Protein AF-A0A959V1V9-F1 (afdb_monomer)

Radius of gyration: 13.72 Å; Cα contacts (8 Å, |Δi|>4): 46; chains: 1; bounding box: 33×18×34 Å

Foldseek 3Di:
DCPCVVPQPPPDLNHDLVVQVVLVVQQVVCVVVVHPPRDDGQDADPNGHD

pLDDT: mean 88.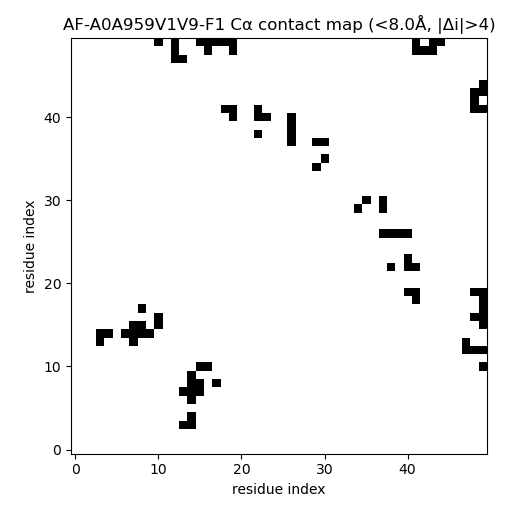08, std 8.87, range [59.66, 96.88]

Mean predicted aligned error: 4.94 Å

Secondary structure (DSSP, 8-state):
--HHHHSTTS--TTS--HHHHHHHHHHHHHHHTT-S-PPPPPPPBTTB--

Sequence (50 aa):
IGDYSENPFEGLGNDVPMLSLCRTIEIDLLQMLGEKDVPPPIEPKNGVLM

Solvent-accessible surface area (backbone atoms only — not comparable to full-atom values): 3147 Å² total; per-residue (Å²): 133,58,69,61,74,75,52,40,76,78,76,52,78,85,26,60,35,59,58,32,52,51,45,50,53,51,37,52,53,37,53,76,71,66,53,86,86,60,74,79,79,71,74,60,57,95,89,30,55,74

Structure (mmCIF, N/CA/C/O backbone):
data_AF-A0A959V1V9-F1
#
_entry.id   AF-A0A959V1V9-F1
#
loop_
_atom_site.group_PDB
_atom_site.id
_atom_site.type_symbol
_atom_site.label_atom_id
_atom_site.label_alt_id
_atom_site.label_comp_id
_atom_site.label_asym_id
_atom_site.label_entity_id
_a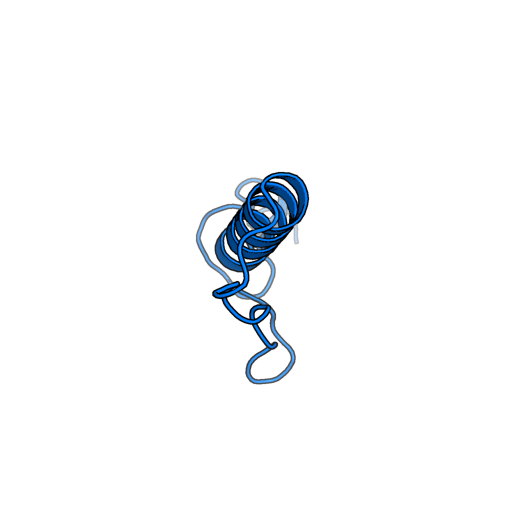tom_site.label_seq_id
_atom_site.pdbx_PDB_ins_code
_atom_site.Cartn_x
_atom_site.Cartn_y
_atom_site.Cartn_z
_atom_site.occupancy
_atom_site.B_iso_or_equiv
_atom_site.auth_seq_id
_atom_site.auth_comp_id
_atom_site.auth_asym_id
_atom_site.auth_atom_id
_atom_site.pdbx_PDB_model_num
ATOM 1 N N . ILE A 1 1 ? 17.888 0.316 -18.613 1.00 59.66 1 ILE A N 1
ATOM 2 C CA . ILE A 1 1 ? 17.843 -0.385 -17.302 1.00 59.66 1 ILE A CA 1
ATOM 3 C C . ILE A 1 1 ? 17.980 0.590 -16.125 1.00 59.66 1 ILE A C 1
ATOM 5 O O . ILE A 1 1 ? 17.496 0.242 -15.063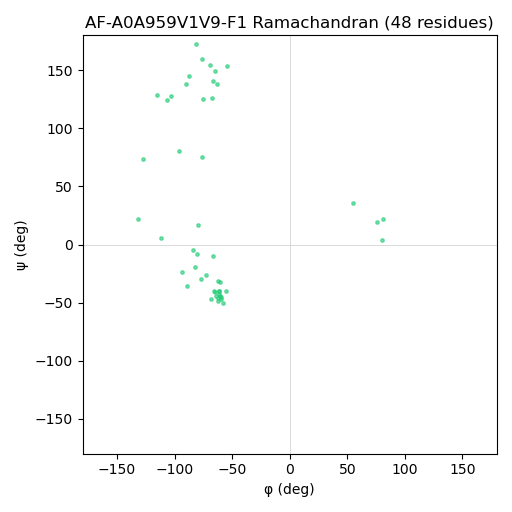 1.00 59.66 1 ILE A O 1
ATOM 9 N N . GLY A 1 2 ? 18.537 1.801 -16.297 1.00 65.62 2 GLY A N 1
ATOM 10 C CA . GLY A 1 2 ? 18.586 2.822 -15.235 1.00 65.62 2 GLY A CA 1
ATOM 11 C C . GLY A 1 2 ? 17.379 3.767 -15.177 1.00 65.62 2 GLY A C 1
ATOM 12 O O . GLY A 1 2 ? 16.932 4.079 -14.084 1.00 65.62 2 GLY A O 1
ATOM 13 N N . ASP A 1 3 ? 16.804 4.143 -16.323 1.00 66.69 3 ASP A N 1
ATOM 14 C CA . ASP A 1 3 ? 15.835 5.253 -16.419 1.00 66.69 3 ASP A CA 1
ATOM 15 C C . ASP A 1 3 ? 14.627 5.123 -15.480 1.00 66.69 3 ASP A C 1
ATOM 17 O O . ASP A 1 3 ? 14.227 6.090 -14.838 1.00 66.69 3 ASP A O 1
ATOM 21 N N . TYR A 1 4 ? 14.086 3.912 -15.329 1.00 66.81 4 TYR A N 1
ATOM 22 C CA . TYR A 1 4 ? 12.946 3.677 -14.442 1.00 66.81 4 TYR A CA 1
ATOM 23 C C . TYR A 1 4 ? 13.295 3.721 -12.947 1.00 66.81 4 TYR A C 1
ATOM 25 O O . TYR A 1 4 ? 12.442 4.000 -12.115 1.00 66.81 4 TYR A O 1
ATOM 33 N N . SER A 1 5 ? 14.545 3.428 -12.580 1.00 70.81 5 SER A N 1
ATOM 34 C CA . SER A 1 5 ? 15.002 3.566 -11.192 1.00 70.81 5 SER A CA 1
ATOM 35 C C . SER A 1 5 ? 15.385 5.004 -10.852 1.00 70.81 5 SER A C 1
ATOM 37 O O . SER A 1 5 ? 15.440 5.347 -9.674 1.00 70.81 5 SER A O 1
ATOM 39 N N . GLU A 1 6 ? 15.648 5.839 -11.860 1.00 82.56 6 GLU A N 1
ATOM 40 C CA . GLU A 1 6 ? 15.939 7.261 -11.666 1.00 82.56 6 GLU A CA 1
ATOM 41 C C . GLU A 1 6 ? 14.669 8.075 -11.377 1.00 82.56 6 GLU A C 1
ATOM 43 O O . GLU A 1 6 ? 14.740 9.036 -10.612 1.00 82.56 6 GLU A O 1
ATOM 48 N N . ASN A 1 7 ? 13.507 7.654 -11.897 1.00 84.31 7 ASN A N 1
ATOM 49 C CA . ASN A 1 7 ? 12.214 8.310 -11.664 1.00 84.31 7 ASN A CA 1
ATOM 50 C C . ASN A 1 7 ? 11.147 7.316 -11.160 1.00 84.31 7 ASN A C 1
ATOM 52 O O . ASN A 1 7 ? 10.220 6.975 -11.885 1.00 84.31 7 ASN A O 1
ATOM 56 N N . PRO A 1 8 ? 11.225 6.860 -9.898 1.00 83.19 8 PRO A N 1
ATOM 57 C CA . PRO A 1 8 ? 10.419 5.742 -9.397 1.00 83.19 8 PRO A CA 1
ATOM 58 C C . PRO A 1 8 ? 8.968 6.109 -9.021 1.00 83.19 8 PRO A C 1
ATOM 60 O O . PRO A 1 8 ? 8.329 5.373 -8.270 1.00 83.19 8 PRO A O 1
ATOM 63 N N . PHE A 1 9 ? 8.459 7.260 -9.473 1.00 86.94 9 PHE A N 1
ATOM 64 C CA . PHE A 1 9 ? 7.148 7.809 -9.094 1.00 86.94 9 PHE A CA 1
ATOM 65 C C . PHE A 1 9 ? 6.321 8.262 -10.307 1.00 86.94 9 PHE A C 1
ATOM 67 O O . PHE A 1 9 ? 5.425 9.096 -10.171 1.00 86.94 9 PHE A O 1
ATOM 74 N N . GLU A 1 10 ? 6.617 7.742 -11.497 1.00 85.69 10 GLU A N 1
ATOM 75 C CA . GLU A 1 10 ? 5.902 8.075 -12.735 1.00 85.69 10 GLU A CA 1
ATOM 76 C C . GLU A 1 10 ? 4.616 7.249 -12.923 1.00 85.69 10 GLU A C 1
ATOM 78 O O . GLU A 1 10 ? 3.827 7.512 -13.831 1.00 85.69 10 GLU A O 1
ATOM 83 N N . GLY A 1 11 ? 4.359 6.287 -12.032 1.00 80.06 11 GLY A N 1
ATOM 84 C CA . GLY A 1 11 ? 3.167 5.438 -12.053 1.00 80.06 11 GLY A CA 1
ATOM 85 C C . GLY A 1 11 ? 3.273 4.275 -13.039 1.00 80.06 11 GLY A C 1
ATOM 86 O O . GLY A 1 11 ? 2.254 3.738 -13.479 1.00 80.06 11 GLY A O 1
ATOM 87 N N . LEU A 1 12 ? 4.493 3.891 -13.409 1.00 83.00 12 LEU A N 1
ATOM 88 C CA . LEU A 1 12 ? 4.764 2.713 -14.220 1.00 83.00 12 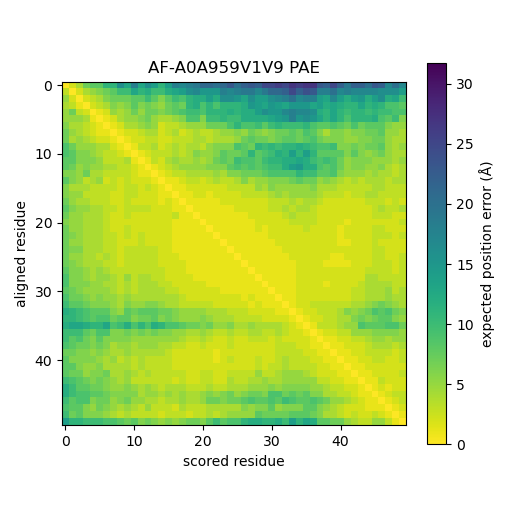LEU A CA 1
ATOM 89 C C . LEU A 1 12 ? 4.645 1.438 -13.378 1.00 83.00 12 LEU A C 1
ATOM 91 O O . LEU A 1 12 ? 4.747 1.451 -12.157 1.00 83.00 12 LEU A O 1
ATOM 95 N N . GLY A 1 13 ? 4.448 0.291 -14.030 1.00 82.12 13 GLY A N 1
ATOM 96 C CA . GLY A 1 13 ? 4.221 -0.974 -13.317 1.00 82.12 13 GLY A CA 1
ATOM 97 C C . GLY A 1 13 ? 5.417 -1.492 -12.505 1.00 82.12 13 GLY A C 1
ATOM 98 O O . GLY A 1 13 ? 5.289 -2.452 -11.753 1.00 82.12 13 GLY A O 1
ATOM 99 N N . ASN A 1 14 ? 6.584 -0.884 -12.676 1.00 82.75 14 ASN A N 1
ATOM 100 C CA . ASN A 1 14 ? 7.818 -1.175 -11.955 1.00 82.75 14 ASN A CA 1
ATOM 101 C C . ASN A 1 14 ? 8.238 -0.033 -11.014 1.00 82.75 14 ASN A C 1
ATOM 103 O O . ASN A 1 14 ? 9.319 -0.105 -10.429 1.00 82.75 14 ASN A O 1
ATOM 107 N N . ASP A 1 15 ? 7.398 0.993 -10.883 1.00 86.94 15 ASP A N 1
ATOM 108 C CA . ASP A 1 15 ? 7.596 2.106 -9.963 1.00 86.94 15 ASP A CA 1
ATOM 109 C C . ASP A 1 15 ? 7.149 1.737 -8.548 1.00 86.94 15 ASP A C 1
ATOM 111 O O . ASP A 1 15 ? 6.564 0.680 -8.293 1.00 86.94 15 ASP A O 1
ATOM 115 N N . VAL A 1 16 ? 7.430 2.626 -7.596 1.00 88.38 16 VAL A N 1
ATOM 116 C CA . VAL A 1 16 ? 6.975 2.448 -6.220 1.00 88.38 16 VAL A CA 1
ATOM 117 C C . VAL A 1 16 ? 5.446 2.566 -6.187 1.00 88.38 16 VAL A C 1
ATOM 119 O O . VAL A 1 16 ? 4.912 3.592 -6.618 1.00 88.38 16 VAL A O 1
ATOM 122 N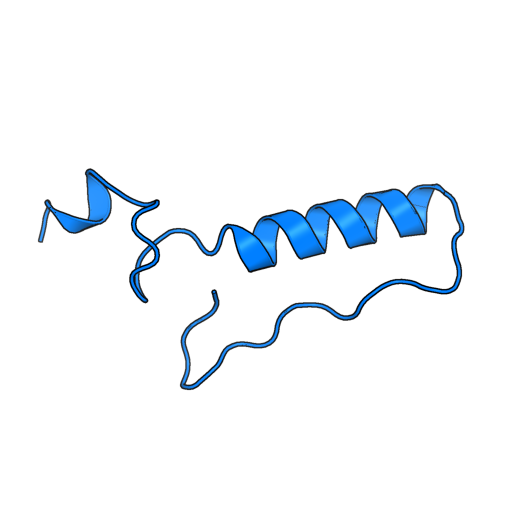 N . PRO A 1 17 ? 4.726 1.573 -5.629 1.00 91.25 17 PRO A N 1
ATOM 123 C CA . PRO A 1 17 ? 3.270 1.585 -5.556 1.00 91.25 17 PRO A CA 1
ATOM 124 C C . PRO A 1 17 ? 2.799 2.539 -4.454 1.00 91.25 17 PRO A C 1
ATOM 126 O O . PRO A 1 17 ? 2.430 2.137 -3.346 1.00 91.25 17 PRO A O 1
ATOM 129 N N . MET A 1 18 ? 2.877 3.840 -4.736 1.00 92.31 18 MET A N 1
ATOM 130 C CA . MET A 1 18 ? 2.556 4.903 -3.786 1.00 92.31 18 MET A CA 1
ATOM 131 C C . MET A 1 18 ? 1.103 4.833 -3.319 1.00 92.31 18 MET A C 1
ATOM 133 O O . MET A 1 18 ? 0.827 5.154 -2.164 1.00 92.31 18 MET A O 1
ATOM 137 N N . LEU A 1 19 ? 0.177 4.379 -4.170 1.00 90.88 19 LEU A N 1
ATOM 138 C CA . LEU A 1 19 ? -1.222 4.235 -3.778 1.00 90.88 19 LEU A CA 1
ATOM 139 C C . LEU A 1 19 ? -1.377 3.117 -2.744 1.00 90.88 19 LEU A C 1
ATOM 141 O O . LEU A 1 19 ? -2.009 3.333 -1.707 1.00 90.88 19 LEU A O 1
ATOM 145 N N . SER A 1 20 ? -0.765 1.954 -2.983 1.00 93.69 20 SER A N 1
ATOM 146 C CA . SER A 1 20 ? -0.746 0.871 -1.999 1.00 93.69 20 SER A CA 1
ATOM 147 C C . SER A 1 20 ? -0.046 1.274 -0.701 1.00 93.69 20 SER A C 1
ATOM 149 O O . SER A 1 20 ? -0.535 0.925 0.370 1.00 93.69 20 SER A O 1
ATOM 151 N N . LEU A 1 21 ? 1.06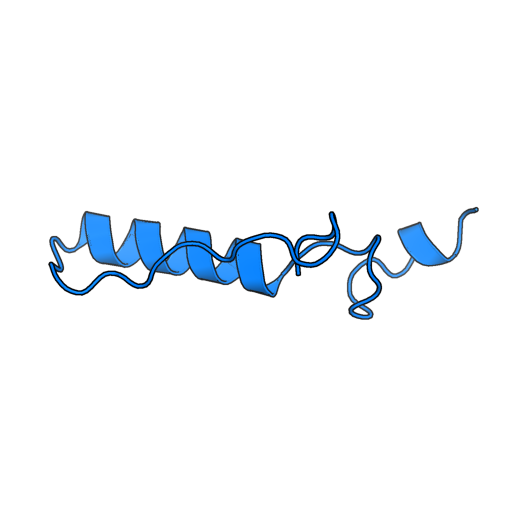8 2.013 -0.765 1.00 93.88 21 LEU A N 1
ATOM 152 C CA . LEU A 1 21 ? 1.781 2.480 0.428 1.00 93.88 21 LEU A CA 1
ATOM 153 C C . LEU A 1 21 ? 0.897 3.411 1.271 1.00 93.88 21 LEU A C 1
ATOM 155 O O . LEU A 1 21 ? 0.753 3.213 2.477 1.00 93.88 21 LEU A O 1
ATOM 159 N N . CYS A 1 22 ? 0.269 4.399 0.630 1.00 95.12 22 CYS A N 1
ATOM 160 C CA . CYS A 1 22 ? -0.651 5.314 1.294 1.00 95.12 22 CYS A CA 1
ATOM 161 C C . CYS A 1 22 ? -1.853 4.575 1.891 1.00 95.12 22 CYS A C 1
ATOM 163 O O . CYS A 1 22 ? -2.243 4.891 3.012 1.00 95.12 22 CYS A O 1
ATOM 165 N N . ARG A 1 23 ? -2.402 3.566 1.195 1.00 95.81 23 ARG A N 1
ATOM 166 C CA . ARG A 1 23 ? -3.487 2.728 1.728 1.00 95.81 23 ARG A CA 1
ATOM 167 C C . ARG A 1 23 ? -3.055 1.994 2.994 1.00 95.81 23 ARG A C 1
ATOM 169 O O . ARG A 1 23 ? -3.813 1.972 3.954 1.00 95.81 23 ARG A O 1
ATOM 176 N N . THR A 1 24 ? -1.857 1.415 3.018 1.00 95.88 24 THR A N 1
ATOM 177 C CA . THR A 1 24 ? -1.345 0.733 4.216 1.00 95.88 24 THR A CA 1
ATOM 178 C C . THR A 1 24 ? -1.202 1.703 5.386 1.00 95.88 24 THR A C 1
ATOM 180 O O . THR 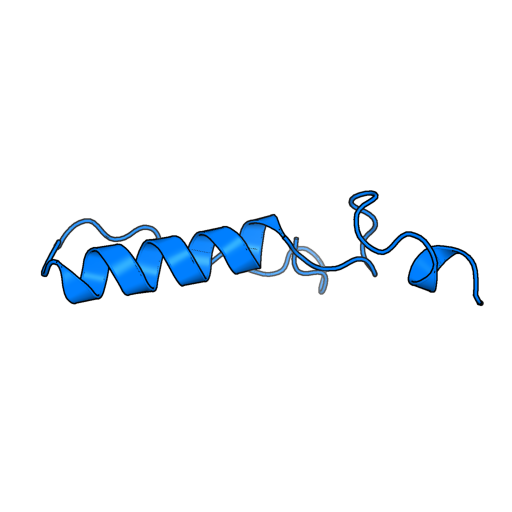A 1 24 ? -1.686 1.415 6.473 1.00 95.88 24 THR A O 1
ATOM 183 N N . ILE A 1 25 ? -0.622 2.885 5.154 1.00 96.12 25 ILE A N 1
ATOM 184 C CA . ILE A 1 25 ? -0.480 3.912 6.198 1.00 96.12 25 ILE A CA 1
ATOM 185 C C . ILE A 1 25 ? -1.857 4.366 6.707 1.00 96.12 25 ILE A C 1
ATOM 187 O O . ILE A 1 25 ? -2.053 4.514 7.909 1.00 96.12 25 ILE A O 1
ATOM 191 N N . GLU A 1 26 ? -2.825 4.571 5.813 1.00 96.44 26 GLU A N 1
ATOM 192 C CA . GLU A 1 26 ? -4.205 4.915 6.171 1.00 96.44 26 GLU A CA 1
ATOM 193 C C . GLU A 1 26 ? -4.848 3.832 7.050 1.00 96.44 26 GLU A C 1
ATOM 195 O O . GLU A 1 26 ? -5.430 4.150 8.087 1.00 96.44 26 GLU A O 1
ATOM 200 N N . ILE A 1 27 ? -4.702 2.560 6.669 1.00 96.25 27 ILE A N 1
ATOM 201 C CA . ILE A 1 27 ? -5.191 1.409 7.435 1.00 96.25 27 ILE A CA 1
ATOM 202 C C . ILE A 1 27 ? -4.583 1.400 8.837 1.00 96.25 27 ILE A C 1
ATOM 204 O O . ILE A 1 27 ? -5.326 1.313 9.815 1.00 96.25 27 ILE A O 1
ATOM 208 N N . ASP A 1 28 ? -3.260 1.529 8.940 1.00 96.56 28 ASP A N 1
ATOM 209 C CA . ASP A 1 28 ? -2.548 1.504 10.218 1.00 96.56 28 ASP A CA 1
ATOM 210 C C . ASP A 1 28 ? -3.035 2.631 11.138 1.00 96.56 28 ASP A C 1
ATOM 212 O O . ASP A 1 28 ? -3.347 2.400 12.308 1.00 96.56 28 ASP A O 1
ATOM 216 N N . LEU A 1 29 ? -3.181 3.848 10.605 1.00 96.88 29 LEU A N 1
ATOM 217 C CA . LEU A 1 29 ? -3.672 4.994 11.368 1.00 96.88 29 LEU A CA 1
ATOM 218 C C . LEU A 1 29 ? -5.118 4.798 11.847 1.00 96.88 29 LEU A C 1
ATOM 220 O O . LEU A 1 29 ? -5.414 5.071 13.010 1.00 96.88 29 LEU A O 1
ATOM 224 N N . LEU A 1 30 ? -6.013 4.296 10.993 1.00 96.44 30 LEU A N 1
ATOM 225 C CA . LEU A 1 30 ? -7.407 4.028 11.368 1.00 96.44 30 LEU A CA 1
ATOM 226 C C . LEU A 1 30 ? -7.507 2.917 12.423 1.00 96.44 30 LEU A C 1
ATOM 228 O O . LEU A 1 30 ? -8.261 3.044 13.389 1.00 96.44 30 LEU A O 1
ATOM 232 N N . GLN A 1 31 ? -6.697 1.864 12.298 1.00 95.00 31 GLN A N 1
ATOM 233 C CA . GLN A 1 31 ? -6.626 0.789 13.289 1.00 95.00 31 GLN A CA 1
ATOM 234 C C . GLN A 1 31 ? -6.094 1.283 14.639 1.00 95.00 31 GLN A C 1
ATOM 236 O O . GLN A 1 31 ? -6.639 0.912 15.679 1.00 95.00 31 GLN A O 1
ATOM 241 N N . MET A 1 32 ? -5.080 2.156 14.644 1.00 94.88 32 MET A N 1
ATOM 242 C CA . MET A 1 32 ? -4.569 2.790 15.867 1.00 94.88 32 MET A CA 1
ATOM 243 C C . MET A 1 32 ? -5.622 3.665 16.561 1.00 94.88 32 MET A C 1
ATOM 245 O O . MET A 1 32 ? -5.618 3.769 17.787 1.00 94.88 32 MET A O 1
ATOM 249 N N . LEU A 1 33 ? -6.534 4.271 15.794 1.00 96.00 33 LEU A N 1
ATOM 250 C CA . LEU A 1 33 ? -7.665 5.047 16.311 1.00 96.00 33 LEU A CA 1
ATOM 251 C C . LEU A 1 33 ? -8.852 4.170 16.755 1.00 96.00 33 LEU A C 1
ATOM 253 O O . LEU A 1 33 ? -9.783 4.676 17.380 1.00 96.00 33 LEU A O 1
ATOM 257 N N . GLY A 1 34 ? -8.814 2.860 16.490 1.00 93.62 34 GLY A N 1
ATOM 258 C CA . GLY A 1 34 ? -9.886 1.923 16.834 1.00 93.62 34 GLY A CA 1
ATOM 259 C C . GLY A 1 34 ? -11.104 2.007 15.910 1.00 93.62 34 GLY A C 1
ATOM 260 O O . GLY A 1 34 ? -12.190 1.556 16.289 1.00 93.62 34 GLY A O 1
ATOM 261 N N . GLU A 1 35 ? -10.937 2.579 14.717 1.00 93.50 35 GLU A N 1
ATOM 262 C CA . GLU A 1 35 ? -11.995 2.665 13.716 1.00 93.50 35 GLU A CA 1
ATOM 263 C C . GLU A 1 35 ? -12.368 1.274 13.194 1.00 93.50 35 GLU A C 1
ATOM 265 O O . GLU A 1 35 ? -11.522 0.397 13.005 1.00 93.50 35 GLU A O 1
ATOM 270 N N . LYS A 1 36 ? -13.668 1.055 12.975 1.00 87.62 36 LYS A N 1
ATOM 271 C CA . LYS A 1 36 ? -14.194 -0.232 12.482 1.00 87.62 36 LYS A CA 1
ATOM 272 C C . LYS A 1 36 ? -14.349 -0.267 10.968 1.00 87.62 36 LYS A C 1
ATOM 274 O O . LYS A 1 36 ? -14.380 -1.352 10.394 1.00 87.62 36 LYS A O 1
ATOM 279 N N . ASP A 1 37 ? -14.473 0.902 10.349 1.00 91.50 37 ASP A N 1
ATOM 280 C CA . ASP A 1 37 ? -14.599 1.055 8.903 1.00 91.50 37 ASP A CA 1
ATOM 281 C C . ASP A 1 37 ? -13.221 1.359 8.310 1.00 91.50 37 ASP A C 1
ATOM 283 O O . ASP A 1 37 ? -12.833 2.509 8.111 1.00 91.50 37 ASP A O 1
ATOM 287 N N . VAL A 1 38 ? -12.432 0.300 8.139 1.00 94.50 38 VAL A N 1
ATOM 288 C CA . VAL A 1 38 ? -11.068 0.378 7.615 1.00 94.50 38 VAL A CA 1
ATOM 289 C C . VAL A 1 38 ? -11.089 -0.078 6.156 1.00 94.50 38 VAL A C 1
ATOM 291 O O . VAL A 1 38 ? -11.602 -1.167 5.872 1.00 94.50 38 VAL A O 1
ATOM 294 N N . PRO A 1 39 ? -10.541 0.711 5.215 1.00 93.38 39 PRO A N 1
ATOM 295 C CA . PRO A 1 39 ? -10.532 0.328 3.813 1.00 93.38 39 PRO A CA 1
ATOM 296 C C . PRO A 1 39 ? -9.679 -0.932 3.597 1.00 93.38 39 PRO A C 1
ATOM 298 O O . PRO A 1 39 ? -8.696 -1.147 4.307 1.00 93.38 39 PRO A O 1
ATOM 301 N N . PRO A 1 40 ? -10.013 -1.777 2.608 1.00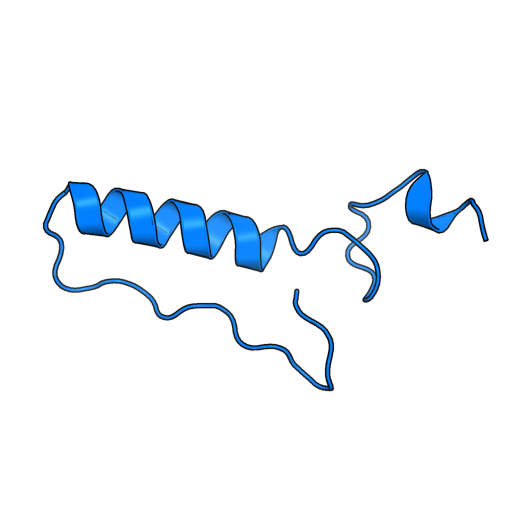 93.88 40 PRO A N 1
ATOM 302 C CA . PRO A 1 40 ? -9.208 -2.952 2.312 1.00 93.88 40 PRO A CA 1
ATOM 303 C C . PRO A 1 40 ? -7.848 -2.562 1.700 1.00 93.88 40 PRO A C 1
ATOM 305 O O . PRO A 1 40 ? -7.742 -1.513 1.048 1.00 93.88 40 PRO A O 1
ATOM 308 N N . PRO A 1 41 ? -6.816 -3.414 1.851 1.00 94.25 41 PRO A N 1
ATOM 309 C CA . PRO A 1 41 ? -5.557 -3.271 1.127 1.00 94.25 41 PRO A CA 1
ATOM 310 C C . PRO A 1 41 ? -5.766 -3.204 -0.391 1.00 94.25 41 PRO A C 1
ATOM 312 O O . PRO A 1 41 ? -6.741 -3.734 -0.930 1.00 94.25 41 PRO A O 1
ATOM 315 N N . ILE A 1 42 ? -4.839 -2.552 -1.094 1.00 93.88 42 ILE A N 1
ATOM 316 C CA . ILE A 1 42 ? -4.834 -2.576 -2.559 1.00 93.88 42 ILE A CA 1
ATOM 317 C C . ILE A 1 42 ? -4.303 -3.932 -3.021 1.00 93.88 42 ILE A C 1
ATOM 319 O O . ILE A 1 42 ? -3.206 -4.338 -2.652 1.00 93.88 42 ILE A O 1
ATOM 323 N N . GLU A 1 43 ? -5.085 -4.617 -3.851 1.00 93.38 43 GLU A N 1
ATOM 324 C CA . GLU A 1 43 ? -4.693 -5.892 -4.448 1.00 93.38 43 GLU A CA 1
ATOM 325 C C . GLU A 1 43 ? -3.910 -5.676 -5.755 1.00 93.38 43 GLU A C 1
ATOM 327 O O . GLU A 1 43 ? -4.248 -4.771 -6.536 1.00 93.38 43 GLU A O 1
ATOM 332 N N . PRO A 1 44 ? -2.909 -6.523 -6.058 1.00 90.25 44 PRO A N 1
ATOM 333 C CA . PRO A 1 44 ? -2.199 -6.468 -7.327 1.00 90.25 44 PRO A CA 1
ATOM 334 C C . PRO A 1 44 ? -3.140 -6.755 -8.500 1.00 90.25 44 PRO A C 1
ATOM 336 O O . PRO A 1 44 ? -3.930 -7.701 -8.482 1.00 90.25 44 PRO A O 1
ATOM 339 N N . LYS A 1 45 ? -3.004 -5.989 -9.581 1.00 88.31 45 LYS A N 1
ATOM 340 C CA . LYS A 1 45 ? -3.694 -6.235 -10.851 1.00 88.31 45 LYS A CA 1
ATOM 341 C 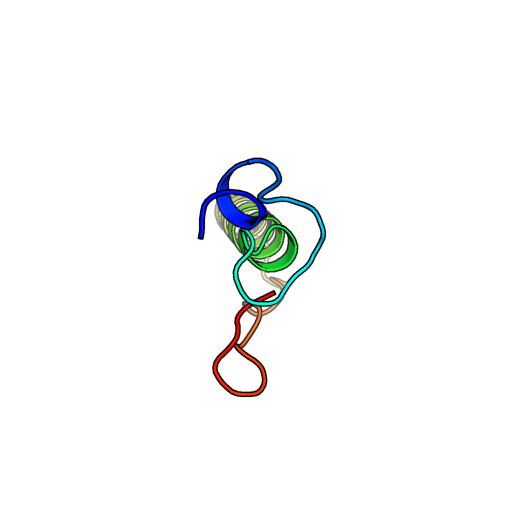C . LYS A 1 45 ? -2.693 -6.767 -11.862 1.00 88.31 45 LYS A C 1
ATOM 343 O O . LYS A 1 45 ? -1.680 -6.133 -12.131 1.00 88.31 45 LYS A O 1
ATOM 348 N N . ASN A 1 46 ? -2.975 -7.935 -12.438 1.00 86.75 46 ASN A N 1
ATOM 349 C CA . ASN A 1 46 ? -2.107 -8.586 -13.430 1.00 86.75 46 ASN A CA 1
ATOM 350 C C . ASN A 1 46 ? -0.657 -8.794 -12.941 1.00 86.75 46 ASN A C 1
ATOM 352 O O . ASN A 1 46 ? 0.286 -8.671 -13.717 1.00 86.75 46 ASN A O 1
ATOM 356 N N . GLY A 1 47 ? -0.479 -9.091 -11.648 1.00 85.56 47 GLY A N 1
ATOM 357 C CA . GLY A 1 47 ? 0.839 -9.288 -11.032 1.00 85.56 47 GLY A CA 1
ATOM 358 C C . GLY A 1 47 ? 1.586 -7.998 -10.675 1.00 85.56 47 GLY A C 1
ATOM 359 O O . GLY A 1 47 ? 2.709 -8.080 -10.192 1.00 85.56 47 GLY A O 1
ATOM 360 N N . VAL A 1 48 ? 0.968 -6.830 -10.878 1.00 85.62 48 VAL A N 1
ATOM 361 C CA . VAL A 1 48 ? 1.539 -5.516 -10.563 1.00 85.62 48 VAL A CA 1
ATOM 362 C C . VAL A 1 48 ? 0.717 -4.842 -9.469 1.00 85.62 48 VAL A C 1
ATOM 364 O O . VAL A 1 48 ? -0.506 -4.737 -9.573 1.00 85.62 48 VAL A O 1
ATOM 367 N N . LEU A 1 49 ? 1.388 -4.387 -8.415 1.00 87.88 49 LEU A N 1
ATOM 368 C CA . LEU A 1 49 ? 0.796 -3.569 -7.359 1.00 87.88 49 LEU A CA 1
ATOM 369 C C . LEU A 1 49 ? 0.945 -2.090 -7.740 1.00 87.88 49 LEU A C 1
ATOM 371 O O . LEU A 1 49 ? 1.995 -1.710 -8.247 1.00 87.88 49 LEU A O 1
ATOM 375 N N . MET A 1 50 ? -0.094 -1.281 -7.520 1.00 81.44 50 MET A N 1
ATOM 376 C CA . MET A 1 50 ? -0.104 0.160 -7.822 1.00 81.44 50 MET A CA 1
ATOM 377 C C . MET A 1 50 ? -0.324 0.981 -6.555 1.00 81.44 50 MET A C 1
ATOM 379 O O . MET A 1 50 ? -1.141 0.549 -5.712 1.00 81.44 50 MET A O 1
#